Protein AF-A0AAQ3QIK8-F1 (afdb_monomer)

Radius of gyration: 20.84 Å; Cα contacts (8 Å, |Δi|>4): 174; chains: 1; bounding box: 75×27×47 Å

Organism: NCBI:txid4628

InterPro domains:
  IPR001087 GDSL lipase/esterase [PF00657] (17-126)
  IPR036514 SGNH hydrolase superfamily [G3DSA:3.40.50.1110] (2-149)
  IPR050592 GDSL lipolytic enzyme [PTHR45642] (3-131)

Foldseek 3Di:
DQFDFDPPACCQAVPRGHPSDPHSYADPVLVVCVVVVFHSHAEELPDPVDDLVSVLRHYDLDDPQEAPDVVSCVVVVIDHPVVSVVSVVVSLVVNCVVPNDVSSVVSVVPDDDDDDHDPSVCCCCVCCPVVVVCVVVPPPDDDDDDDDDDDDD

Mean predicted aligned error: 9.84 Å

Solvent-accessible surface area (backbone atoms only — not comparable to full-atom values): 9122 Å² total; per-residue (Å²): 101,54,72,37,75,48,88,70,26,7,58,69,19,90,89,54,47,48,74,37,41,99,33,38,35,81,53,72,67,16,54,51,31,36,76,72,76,38,62,65,66,56,47,53,73,87,44,88,91,61,53,72,74,55,47,72,69,36,66,36,64,84,33,58,66,23,13,82,48,63,65,34,5,60,76,66,72,31,44,32,52,72,57,34,52,49,51,53,55,53,46,53,55,52,38,27,74,73,61,34,63,72,51,30,51,49,55,64,73,73,52,86,87,86,86,89,75,43,68,40,34,49,48,46,45,50,39,48,63,72,62,38,66,52,71,76,67,69,77,84,78,72,84,91,75,86,83,82,80,85,77,89,129

pLDDT: mean 82.11, std 18.43, range [34.09, 98.5]

Secondary structure (DSSP, 8-state):
-----STTTTTTSTTS---S-SSSS--HHHHHHHHTTS-SS--BTT-TT--HHHHTT--B---TT--SSHHHHHHHT---HHHHHHHHHHHHHHHHHHH-HHHHHHHHHHPPP----SHHHHHIIIIIIIS-GGGGTGGGSS-----------

Sequence (153 aa):
MSHRNFPPYGRDFPGGRPTSRFSNGRLVCDFISEGLGLPPIVPTYLDPGYDIEDFAKGISFASADTGLDKVTSDISQVIPLWKEVEFFKEYQEKLRSYAGEAMAAHIVNEAVYVVNIGTNDFQVNYFSYVTGRWRGQSTSSAPAAALRSPTRR

Structure (mmCIF, N/CA/C/O backbone):
data_AF-A0AAQ3QIK8-F1
#
_entry.id   AF-A0AAQ3QIK8-F1
#
loop_
_atom_site.group_PDB
_atom_site.id
_atom_site.type_symbol
_atom_site.label_atom_id
_atom_site.label_alt_id
_atom_site.label_comp_id
_atom_site.label_asym_id
_atom_site.label_entity_id
_atom_site.label_seq_id
_atom_site.pdbx_PDB_ins_code
_atom_site.Cartn_x
_atom_site.Cartn_y
_atom_site.Cartn_z
_atom_site.occupancy
_atom_site.B_iso_or_equiv
_atom_site.auth_seq_id
_atom_site.auth_comp_id
_atom_site.auth_asym_id
_atom_site.auth_atom_id
_atom_site.pdbx_PDB_model_num
ATOM 1 N N . MET A 1 1 ? 7.892 7.018 -3.996 1.00 55.53 1 MET A N 1
ATOM 2 C CA . MET A 1 1 ? 6.928 6.379 -4.914 1.00 55.53 1 MET A CA 1
ATOM 3 C C . MET A 1 1 ? 7.268 6.866 -6.309 1.00 55.53 1 MET A C 1
ATOM 5 O O . MET A 1 1 ? 7.653 8.024 -6.433 1.00 55.53 1 MET A O 1
ATOM 9 N N . SER A 1 2 ? 7.174 6.023 -7.335 1.00 60.50 2 SER A N 1
ATOM 10 C CA . SER A 1 2 ? 7.182 6.518 -8.718 1.00 60.50 2 SER A CA 1
ATOM 11 C C . SER A 1 2 ? 5.871 7.234 -9.009 1.00 60.50 2 SER A C 1
ATOM 13 O O . SER A 1 2 ? 4.808 6.723 -8.666 1.00 60.50 2 SER A O 1
ATOM 15 N N . HIS A 1 3 ? 5.938 8.400 -9.650 1.00 61.81 3 HIS A N 1
ATOM 16 C CA . HIS A 1 3 ? 4.759 9.218 -9.937 1.00 61.81 3 HIS A CA 1
ATOM 17 C C . HIS A 1 3 ? 4.550 9.343 -11.447 1.00 61.81 3 HIS A C 1
ATOM 19 O O . HIS A 1 3 ? 5.448 9.751 -12.185 1.00 61.81 3 HIS A O 1
ATOM 25 N N . ARG A 1 4 ? 3.342 9.021 -11.914 1.00 63.03 4 ARG A N 1
ATOM 26 C CA . ARG A 1 4 ? 2.914 9.189 -13.311 1.00 63.03 4 ARG A CA 1
ATOM 27 C C . ARG A 1 4 ? 1.876 10.304 -13.417 1.00 63.03 4 ARG A C 1
ATOM 29 O O . ARG A 1 4 ? 0.697 10.051 -13.631 1.00 63.03 4 ARG A O 1
ATOM 36 N N . ASN A 1 5 ? 2.329 11.546 -13.255 1.00 71.88 5 ASN A N 1
ATOM 37 C CA . ASN A 1 5 ? 1.467 12.734 -13.295 1.00 71.88 5 ASN A CA 1
ATOM 38 C C . ASN A 1 5 ? 1.534 13.461 -14.643 1.00 71.88 5 ASN A C 1
ATOM 40 O O . ASN A 1 5 ? 1.819 14.653 -14.702 1.00 71.88 5 ASN A O 1
ATOM 44 N N . PHE A 1 6 ? 1.322 12.731 -15.738 1.00 71.44 6 PHE A N 1
ATOM 45 C CA . PHE A 1 6 ? 1.335 13.283 -17.094 1.00 71.44 6 PHE A CA 1
ATOM 46 C C . PHE A 1 6 ? 0.420 12.467 -18.028 1.00 71.44 6 PHE A C 1
ATOM 48 O O . PHE A 1 6 ? 0.152 11.300 -17.740 1.00 71.44 6 PHE A O 1
ATOM 55 N N . PRO A 1 7 ? -0.067 13.032 -19.148 1.00 71.31 7 PRO A N 1
ATOM 56 C CA . PRO A 1 7 ? -0.932 12.304 -20.078 1.00 71.31 7 PRO A CA 1
ATOM 57 C C . PRO A 1 7 ? -0.261 11.037 -20.646 1.00 71.31 7 PRO A C 1
ATOM 59 O O . PRO A 1 7 ? 0.926 11.079 -20.967 1.00 71.31 7 PRO A O 1
ATOM 62 N N . PRO A 1 8 ? -0.987 9.917 -20.829 1.00 76.88 8 PRO A N 1
ATOM 63 C CA . PRO A 1 8 ? -2.443 9.765 -20.717 1.00 76.88 8 PRO A CA 1
ATOM 64 C C . PRO A 1 8 ? -2.963 9.423 -19.303 1.00 76.88 8 PRO A C 1
ATOM 66 O O . PRO A 1 8 ? -4.171 9.259 -19.131 1.00 76.88 8 PRO A O 1
ATOM 69 N N . TYR A 1 9 ? -2.087 9.322 -18.298 1.00 73.88 9 TYR A N 1
ATOM 70 C CA . TYR A 1 9 ? -2.440 8.853 -16.955 1.00 73.88 9 TYR A CA 1
ATOM 71 C C . TYR A 1 9 ? -3.447 9.775 -16.251 1.00 73.88 9 TYR A C 1
ATOM 73 O O . TYR A 1 9 ? -3.332 11.000 -16.292 1.00 73.88 9 TYR A O 1
ATOM 81 N N . GLY A 1 10 ? -4.444 9.174 -15.595 1.00 73.50 10 GLY A N 1
ATOM 82 C CA . GLY A 1 10 ? -5.506 9.886 -14.873 1.00 73.50 10 GLY A CA 1
ATOM 83 C C . GLY A 1 10 ? -6.632 10.497 -15.717 1.00 73.50 10 GLY A C 1
ATOM 84 O O . GLY A 1 10 ? -7.539 11.093 -15.140 1.00 73.50 10 GLY A O 1
ATOM 85 N N . ARG A 1 11 ? -6.621 10.348 -17.052 1.00 78.44 11 ARG A N 1
ATOM 86 C CA . ARG A 1 11 ? -7.670 10.894 -17.938 1.00 78.44 11 ARG A CA 1
ATOM 87 C C . ARG A 1 11 ? -9.082 10.419 -17.576 1.00 78.44 11 ARG A C 1
ATOM 89 O O . ARG A 1 11 ? -10.018 11.209 -17.586 1.00 78.44 11 ARG A O 1
ATOM 96 N N . ASP A 1 12 ? -9.211 9.137 -17.264 1.00 79.94 12 ASP A N 1
ATOM 97 C CA . ASP A 1 12 ? -10.466 8.446 -16.966 1.00 79.94 12 ASP A CA 1
ATOM 98 C C . ASP A 1 12 ? -10.679 8.312 -15.435 1.00 79.94 12 ASP A C 1
ATOM 100 O O . ASP A 1 12 ? -11.605 7.643 -14.977 1.00 79.94 12 ASP A O 1
ATOM 104 N N . PHE A 1 13 ? -9.812 8.927 -14.617 1.00 82.12 13 PHE A N 1
ATOM 105 C CA . PHE A 1 13 ? -9.950 8.965 -13.161 1.00 82.12 13 PHE A CA 1
ATOM 106 C C . PHE A 1 13 ? -10.999 10.012 -12.751 1.00 82.12 13 PHE A C 1
ATOM 108 O O . PHE A 1 13 ? -11.116 11.039 -13.426 1.00 82.12 13 PHE A O 1
ATOM 115 N N . PRO A 1 14 ? -11.752 9.822 -11.648 1.00 77.88 14 PRO A N 1
ATOM 116 C CA . PRO A 1 14 ? -12.708 10.823 -11.180 1.00 77.88 14 PRO A CA 1
ATOM 117 C C . PRO A 1 14 ? -12.095 12.227 -11.065 1.00 77.88 14 PRO A C 1
ATOM 119 O O . PRO A 1 14 ? -11.104 12.450 -10.371 1.00 77.88 14 PRO A O 1
ATOM 122 N N . GLY A 1 15 ? -12.684 13.184 -11.785 1.00 76.31 15 GLY A N 1
ATOM 123 C CA . GLY A 1 15 ? -12.185 14.559 -11.873 1.00 76.31 15 GLY A CA 1
ATOM 124 C C . GLY A 1 15 ? -11.044 14.787 -12.874 1.00 76.31 15 GLY A C 1
ATOM 125 O O . GLY A 1 15 ? -10.497 15.886 -12.882 1.00 76.31 15 GLY A O 1
ATOM 126 N N . GLY A 1 16 ? -10.677 13.795 -13.694 1.00 73.31 16 GLY A N 1
ATOM 127 C CA . GLY A 1 16 ? -9.705 13.920 -14.790 1.00 73.31 16 GLY A CA 1
ATOM 128 C C . GLY A 1 16 ? -8.289 14.295 -14.345 1.00 73.31 16 GLY A C 1
ATOM 129 O O . GLY A 1 16 ? -7.540 14.901 -15.112 1.00 73.31 16 GLY A O 1
ATOM 130 N N . ARG A 1 17 ? -7.937 14.010 -13.084 1.00 68.38 17 ARG A N 1
ATOM 131 C CA . ARG A 1 17 ? -6.660 14.396 -12.473 1.00 68.38 17 ARG A CA 1
ATOM 132 C C . ARG A 1 17 ? -5.717 13.193 -12.370 1.00 68.38 17 ARG A C 1
ATOM 134 O O . ARG A 1 17 ? -6.141 12.137 -11.899 1.00 68.38 17 A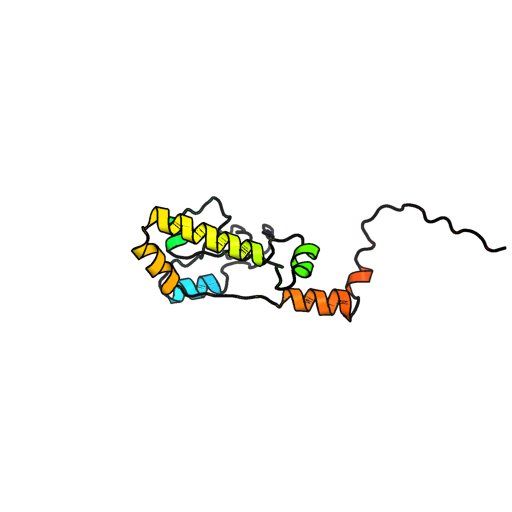RG A O 1
ATOM 141 N N . PRO A 1 18 ? -4.433 13.342 -12.744 1.00 67.00 18 PRO A N 1
ATOM 142 C CA . PRO A 1 18 ? -3.424 12.323 -12.481 1.00 67.00 18 PRO A CA 1
ATOM 143 C C . PRO A 1 18 ? -3.241 12.113 -10.975 1.00 67.00 18 PRO A C 1
ATOM 145 O O . PRO A 1 18 ? -2.991 13.064 -10.239 1.00 67.00 18 PRO A O 1
ATOM 148 N N . THR A 1 19 ? -3.361 10.866 -10.521 1.00 68.31 19 THR A N 1
ATOM 149 C CA . THR A 1 19 ? -3.239 10.473 -9.103 1.00 68.31 19 THR A CA 1
ATOM 150 C C . THR A 1 19 ? -1.989 9.644 -8.837 1.00 68.31 19 THR A C 1
ATOM 152 O O . THR A 1 19 ? -1.955 8.811 -7.939 1.00 68.31 19 THR A O 1
ATOM 155 N N . SER A 1 20 ? -0.950 9.816 -9.659 1.00 71.69 20 SER A N 1
ATOM 156 C CA . SER A 1 20 ? 0.282 9.017 -9.627 1.00 71.69 20 SER A CA 1
ATOM 157 C C . SER A 1 20 ? 0.089 7.516 -9.893 1.00 71.69 20 SER A C 1
ATOM 159 O O . SER A 1 20 ? 1.054 6.755 -9.845 1.00 71.69 20 SER A O 1
ATOM 161 N N . ARG A 1 21 ? -1.132 7.085 -10.239 1.00 79.94 21 ARG A N 1
ATOM 162 C CA . ARG A 1 21 ? -1.465 5.712 -10.633 1.00 79.94 21 ARG A CA 1
ATOM 163 C C . ARG A 1 21 ? -0.970 5.420 -12.043 1.00 79.94 21 ARG A C 1
ATOM 165 O O . ARG A 1 21 ? -1.130 6.223 -12.958 1.00 79.94 21 ARG A O 1
ATOM 172 N N . PHE A 1 22 ? -0.456 4.212 -12.246 1.00 79.56 22 PHE A N 1
ATOM 173 C CA . PHE A 1 22 ? -0.009 3.716 -13.552 1.00 79.56 22 PHE A CA 1
ATOM 174 C C . PHE A 1 22 ? -1.192 3.209 -14.399 1.00 79.56 22 PHE A C 1
ATOM 176 O O . PHE A 1 22 ? -1.151 2.127 -14.975 1.00 79.56 22 PHE A O 1
ATOM 183 N N . SER A 1 23 ? -2.271 3.989 -14.453 1.00 80.62 23 SER A N 1
ATOM 184 C CA . SER A 1 23 ? -3.482 3.720 -15.231 1.00 80.62 23 SER A CA 1
ATOM 185 C C . SER A 1 23 ? -4.124 5.040 -15.665 1.00 80.62 23 SER A C 1
ATOM 187 O O . SER A 1 23 ? -3.875 6.096 -15.079 1.00 80.62 23 SER A O 1
ATOM 189 N N . ASN A 1 24 ? -4.976 4.993 -16.688 1.00 79.81 24 ASN A N 1
ATOM 190 C CA . ASN A 1 24 ? -5.796 6.147 -17.055 1.00 79.81 24 ASN A CA 1
ATOM 191 C C . ASN A 1 24 ? -6.908 6.397 -16.030 1.00 79.81 24 ASN A C 1
ATOM 193 O O . ASN A 1 24 ? -7.439 7.496 -15.993 1.00 79.81 24 ASN A O 1
ATOM 197 N N . GLY A 1 25 ? -7.234 5.421 -15.184 1.00 84.06 25 GLY A N 1
ATOM 198 C CA . GLY A 1 25 ? -8.282 5.537 -14.180 1.00 84.06 25 GLY A CA 1
ATOM 199 C C . GLY A 1 25 ? -8.002 4.659 -12.968 1.00 84.06 25 GLY A C 1
ATOM 200 O O . GLY A 1 25 ? -6.893 4.639 -12.432 1.00 84.06 25 GLY A O 1
ATOM 201 N N . ARG A 1 26 ? -9.034 3.948 -12.523 1.00 89.38 26 ARG A N 1
ATOM 202 C CA . ARG A 1 26 ? -8.980 3.043 -11.372 1.00 89.38 26 ARG A CA 1
ATOM 203 C C . ARG A 1 26 ? -8.060 1.840 -11.623 1.00 89.38 26 ARG A C 1
ATOM 205 O O . ARG A 1 26 ? -7.821 1.436 -12.763 1.00 89.38 26 ARG A O 1
ATOM 212 N N . LEU A 1 27 ? -7.517 1.296 -10.540 1.00 90.25 27 LEU A N 1
ATOM 213 C CA . LEU A 1 27 ? -6.706 0.079 -10.494 1.00 90.25 27 LEU A CA 1
ATOM 214 C C . LEU A 1 27 ? -7.568 -1.120 -10.086 1.00 90.25 27 LEU A C 1
ATOM 216 O O . LEU A 1 27 ? -8.665 -0.958 -9.562 1.00 90.25 27 LEU A O 1
ATOM 220 N N . VAL A 1 28 ? -7.051 -2.338 -10.261 1.00 91.75 28 VAL A N 1
ATOM 221 C CA . VAL A 1 28 ? -7.749 -3.576 -9.858 1.00 91.75 28 VAL A CA 1
ATOM 222 C C . VAL A 1 28 ? -8.195 -3.529 -8.390 1.00 91.75 28 VAL A C 1
ATOM 224 O O . VAL A 1 28 ? -9.333 -3.880 -8.093 1.00 91.75 28 VAL A O 1
ATOM 227 N N . CYS A 1 29 ? -7.353 -3.017 -7.485 1.00 92.44 29 CYS A N 1
ATOM 228 C CA . CYS A 1 29 ? -7.693 -2.883 -6.065 1.00 92.44 29 CYS A CA 1
ATOM 229 C C . CYS A 1 29 ? -8.902 -1.967 -5.821 1.00 92.44 29 CYS A 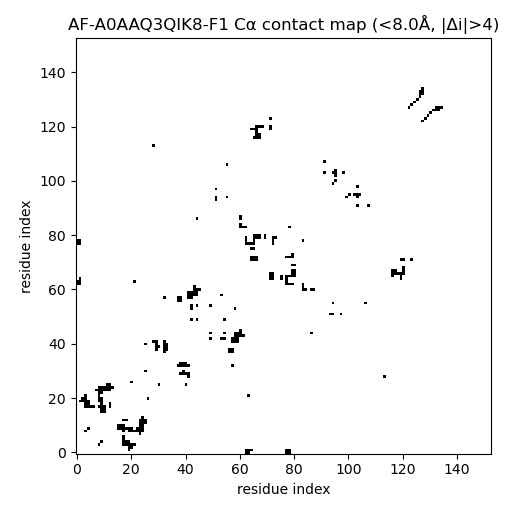C 1
ATOM 231 O O . CYS A 1 29 ? -9.687 -2.222 -4.916 1.00 92.44 29 CYS A O 1
ATOM 233 N N . ASP A 1 30 ? -9.085 -0.936 -6.648 1.00 93.81 30 ASP A N 1
ATOM 234 C CA . ASP A 1 30 ? -10.231 -0.032 -6.540 1.00 93.81 30 ASP A CA 1
ATOM 235 C C . ASP A 1 30 ? -11.536 -0.755 -6.901 1.00 93.81 30 ASP A C 1
ATOM 237 O O . ASP A 1 30 ? -12.559 -0.535 -6.256 1.00 93.81 30 ASP A O 1
ATOM 241 N N . PHE A 1 31 ? -11.511 -1.621 -7.921 1.00 94.69 31 PHE A N 1
ATOM 242 C CA . PHE A 1 31 ? -12.669 -2.433 -8.311 1.00 94.69 31 PHE A CA 1
ATOM 243 C C . PHE A 1 31 ? -12.988 -3.514 -7.276 1.00 94.69 31 PHE A C 1
ATOM 245 O O . PHE A 1 31 ? -14.159 -3.760 -7.004 1.00 94.69 31 PHE A O 1
ATOM 252 N N . ILE A 1 32 ? -11.964 -4.126 -6.669 1.00 94.75 32 ILE A N 1
ATOM 253 C CA . ILE A 1 32 ? -12.149 -5.064 -5.550 1.00 94.75 32 ILE A CA 1
ATOM 254 C C . ILE A 1 32 ? -12.811 -4.345 -4.369 1.00 94.75 32 ILE A C 1
ATOM 256 O O . ILE A 1 32 ? -13.797 -4.845 -3.839 1.00 94.75 32 ILE A O 1
ATOM 260 N N . SER A 1 33 ? -12.307 -3.163 -4.000 1.00 95.56 33 SER A N 1
ATOM 261 C CA . SER A 1 33 ? -12.863 -2.342 -2.918 1.00 95.56 33 SER A CA 1
ATOM 262 C C . SER A 1 33 ? -14.351 -2.053 -3.140 1.00 95.56 33 SER A C 1
ATOM 264 O O . SER A 1 33 ? -15.187 -2.405 -2.311 1.00 95.56 33 SER A O 1
ATOM 266 N N . GLU A 1 34 ? -14.711 -1.517 -4.309 1.00 95.75 34 GLU A N 1
ATOM 267 C CA . GLU A 1 34 ? -16.114 -1.243 -4.647 1.00 95.75 34 GLU A CA 1
ATOM 268 C C . GLU A 1 34 ? -16.981 -2.508 -4.658 1.00 95.75 34 GLU A C 1
ATOM 270 O O . GLU A 1 34 ? -18.103 -2.489 -4.158 1.00 95.75 34 GLU A O 1
ATOM 275 N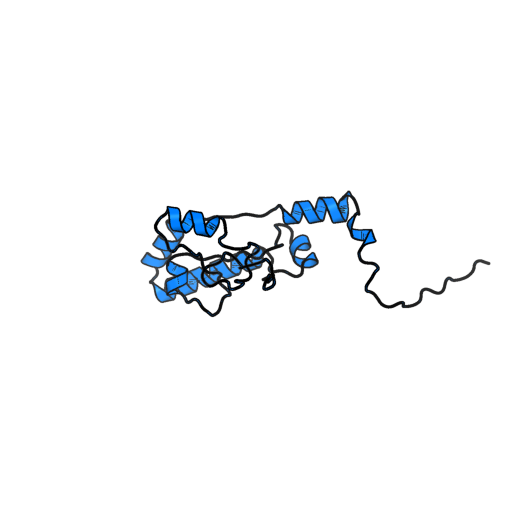 N . GLY A 1 35 ? -16.463 -3.623 -5.183 1.00 96.25 35 GLY A N 1
ATOM 276 C CA . GLY A 1 35 ? -17.176 -4.901 -5.207 1.00 96.25 35 GLY A CA 1
ATOM 277 C C . GLY A 1 35 ? -17.491 -5.459 -3.814 1.00 96.25 35 GLY A C 1
ATOM 278 O O . GLY A 1 35 ? -18.454 -6.206 -3.664 1.00 96.25 35 GLY A O 1
ATOM 279 N N . LEU A 1 36 ? -16.718 -5.070 -2.796 1.00 95.06 36 LEU A N 1
ATOM 280 C CA . LEU A 1 36 ? -16.943 -5.412 -1.388 1.00 95.06 36 LEU A CA 1
ATOM 281 C C . LEU A 1 36 ? -17.807 -4.374 -0.648 1.00 95.06 36 LEU A C 1
ATOM 283 O O . LEU A 1 36 ? -17.990 -4.481 0.562 1.00 95.06 36 LEU A O 1
ATOM 287 N N . GLY A 1 37 ? -18.339 -3.369 -1.352 1.00 95.81 37 GLY A N 1
ATOM 288 C CA . GLY A 1 37 ? -19.122 -2.282 -0.758 1.00 95.81 37 GLY A CA 1
ATOM 289 C C . GLY A 1 37 ? -18.284 -1.238 -0.013 1.00 95.81 37 GLY A C 1
ATOM 290 O O . GLY A 1 37 ? -18.840 -0.418 0.717 1.00 95.81 37 GLY A O 1
ATOM 291 N N . LEU A 1 38 ? -16.959 -1.256 -0.184 1.00 95.25 38 LEU A N 1
ATOM 292 C CA . LEU A 1 38 ? -16.035 -0.256 0.351 1.00 95.25 38 LEU A CA 1
ATOM 293 C C . LEU A 1 38 ? -15.916 0.941 -0.613 1.00 95.25 38 LEU A C 1
ATOM 295 O O . LEU A 1 38 ? -16.413 0.881 -1.745 1.00 95.25 38 LEU A O 1
ATOM 299 N N . PRO A 1 39 ? -15.267 2.053 -0.207 1.00 94.69 39 PRO A N 1
ATOM 300 C CA . PRO A 1 39 ? -15.084 3.200 -1.086 1.00 94.69 39 PRO A CA 1
ATOM 301 C C . PRO A 1 39 ? -14.478 2.810 -2.446 1.00 94.69 39 PRO A C 1
ATOM 303 O O . PRO A 1 39 ? -13.587 1.960 -2.513 1.00 94.69 39 PRO A O 1
ATOM 306 N N . PRO A 1 40 ? -14.904 3.447 -3.550 1.00 93.25 40 PRO A N 1
ATOM 307 C CA . PRO A 1 40 ? -14.506 3.042 -4.897 1.00 93.25 40 PRO A CA 1
ATOM 308 C C . PRO A 1 40 ? -13.053 3.383 -5.244 1.00 93.25 40 PRO A C 1
ATOM 310 O O . PRO A 1 40 ? -12.587 3.034 -6.327 1.00 93.25 40 PRO A O 1
ATOM 313 N N . ILE A 1 41 ? -12.340 4.093 -4.371 1.00 92.56 41 ILE A N 1
ATOM 314 C CA . ILE A 1 41 ? -10.939 4.474 -4.541 1.00 92.56 41 ILE A CA 1
ATOM 315 C C . ILE A 1 41 ? -10.198 4.066 -3.274 1.00 92.56 41 ILE A C 1
ATOM 317 O O . ILE A 1 41 ? -10.548 4.518 -2.187 1.00 92.56 41 ILE A O 1
ATOM 321 N N . VAL A 1 42 ? -9.154 3.254 -3.430 1.00 94.56 42 VAL A N 1
ATOM 322 C CA . VAL A 1 42 ? -8.260 2.883 -2.329 1.00 94.56 42 VAL A CA 1
ATOM 323 C C . VAL A 1 42 ? -7.144 3.923 -2.235 1.00 94.56 42 VAL A C 1
ATOM 325 O O . VAL A 1 42 ? -6.347 4.009 -3.171 1.00 94.56 42 VAL A O 1
ATOM 328 N N . PRO A 1 43 ? -7.048 4.721 -1.164 1.00 93.44 43 PRO A N 1
ATOM 329 C CA . PRO A 1 43 ? -6.049 5.776 -1.054 1.00 93.44 43 PRO A CA 1
ATOM 330 C C . PRO A 1 43 ? -4.621 5.223 -0.957 1.00 93.44 43 PRO A C 1
ATOM 332 O O . PRO A 1 43 ? -4.384 4.102 -0.504 1.00 93.44 43 PRO A O 1
ATOM 335 N N . THR A 1 44 ? -3.646 6.019 -1.389 1.00 92.25 44 THR A N 1
ATOM 336 C CA . THR A 1 44 ? -2.219 5.704 -1.232 1.00 92.25 44 THR A CA 1
ATOM 337 C C . THR A 1 44 ? -1.691 6.300 0.065 1.00 92.25 44 THR A C 1
ATOM 339 O O . THR A 1 44 ? -1.911 7.479 0.319 1.00 92.25 44 THR A O 1
ATOM 342 N N . TYR A 1 45 ? -0.935 5.530 0.847 1.00 94.69 45 TYR A N 1
ATOM 343 C CA . TYR A 1 45 ? -0.493 5.933 2.190 1.00 94.69 45 TYR A CA 1
ATOM 344 C C . TYR A 1 45 ? 0.311 7.245 2.250 1.00 94.69 45 TYR A C 1
ATOM 346 O O . TYR A 1 45 ? 0.264 7.953 3.249 1.00 94.69 45 TYR A O 1
AT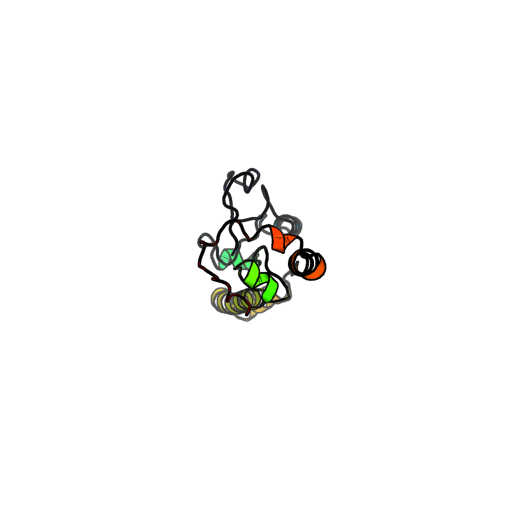OM 354 N N . LEU A 1 46 ? 1.063 7.569 1.193 1.00 92.00 46 LEU A N 1
ATOM 355 C CA . LEU A 1 46 ? 1.900 8.775 1.135 1.00 92.00 46 LEU A CA 1
ATOM 356 C C . LEU A 1 46 ? 1.187 9.999 0.535 1.00 92.00 46 LEU A C 1
ATOM 358 O O . LEU A 1 46 ? 1.829 11.031 0.343 1.00 92.00 46 LEU A O 1
ATOM 362 N N . ASP A 1 47 ? -0.099 9.895 0.200 1.00 89.88 47 ASP A N 1
ATOM 363 C CA . ASP A 1 47 ? -0.861 11.028 -0.325 1.00 89.88 47 ASP A CA 1
ATOM 364 C C . ASP A 1 47 ? -1.333 11.928 0.833 1.00 89.88 47 ASP A C 1
ATOM 366 O O . ASP A 1 47 ? -2.066 11.459 1.705 1.00 89.88 47 ASP A O 1
ATOM 370 N N . PRO A 1 48 ? -0.925 13.214 0.863 1.00 89.56 48 PRO A N 1
ATOM 371 C CA . PRO A 1 48 ? -1.271 14.136 1.943 1.00 89.56 48 PRO A CA 1
ATOM 372 C C . PRO A 1 48 ? -2.755 14.532 1.968 1.00 89.56 48 PRO A C 1
ATOM 374 O O . PRO A 1 48 ? -3.173 15.229 2.889 1.00 89.56 48 PRO A O 1
ATOM 377 N N . GLY A 1 49 ? -3.539 14.155 0.953 1.00 90.19 49 GLY A N 1
ATOM 378 C CA . GLY A 1 49 ? -4.974 14.417 0.883 1.00 90.19 49 GLY A CA 1
ATOM 379 C C . GLY A 1 49 ? -5.849 13.445 1.678 1.00 90.19 49 GLY A C 1
ATOM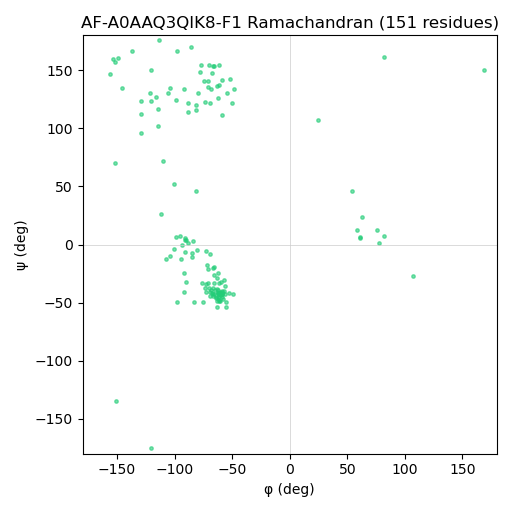 380 O O . GLY A 1 49 ? -7.056 13.667 1.724 1.00 90.19 49 GLY A O 1
ATOM 381 N N . TYR A 1 50 ? -5.268 12.399 2.272 1.00 93.12 50 TYR A N 1
ATOM 382 C CA . TYR A 1 50 ? -5.983 11.384 3.047 1.00 93.12 50 TYR A CA 1
ATOM 383 C C . TYR A 1 50 ? -5.475 11.317 4.484 1.00 93.12 50 TYR A C 1
ATOM 385 O O . TYR A 1 50 ? -4.298 11.567 4.759 1.00 93.12 50 TYR A O 1
ATOM 393 N N . ASP A 1 51 ? -6.363 10.936 5.396 1.00 96.06 51 ASP A N 1
ATOM 394 C CA . ASP A 1 51 ? -6.045 10.766 6.808 1.00 96.06 51 ASP A CA 1
ATOM 395 C C . ASP A 1 51 ? -6.299 9.332 7.308 1.00 96.06 51 ASP A C 1
ATOM 397 O O . ASP A 1 51 ? -6.589 8.403 6.551 1.00 96.06 51 ASP A O 1
ATOM 401 N N . ILE A 1 52 ? -6.132 9.129 8.618 1.00 97.44 52 ILE A N 1
ATOM 402 C CA . ILE A 1 52 ? -6.294 7.809 9.232 1.00 97.44 52 ILE A CA 1
ATOM 403 C C . ILE A 1 52 ? -7.737 7.286 9.164 1.00 97.44 52 ILE A C 1
ATOM 405 O O . ILE A 1 52 ? -7.925 6.071 9.153 1.00 97.44 52 ILE A O 1
ATOM 409 N N . GLU A 1 53 ? -8.743 8.163 9.085 1.00 96.75 53 GLU A N 1
ATOM 410 C CA . GLU A 1 53 ? -10.138 7.751 8.921 1.00 96.75 53 GLU A CA 1
ATOM 411 C C . GLU A 1 53 ? -10.360 7.164 7.522 1.00 96.75 53 GLU A C 1
ATOM 413 O O . GLU A 1 53 ? -11.026 6.135 7.372 1.00 96.75 53 GLU A O 1
ATOM 418 N N . ASP A 1 54 ? -9.771 7.776 6.494 1.00 96.12 54 ASP A N 1
ATOM 419 C CA . ASP A 1 54 ? -9.794 7.226 5.139 1.00 96.12 54 ASP A CA 1
ATOM 420 C C . ASP A 1 54 ? -9.053 5.887 5.076 1.00 96.12 54 ASP A C 1
ATOM 422 O O . ASP A 1 54 ? -9.570 4.898 4.549 1.00 96.12 54 ASP A O 1
ATOM 426 N N . PHE A 1 55 ? -7.866 5.826 5.685 1.00 96.94 55 PHE A N 1
ATOM 427 C CA . PHE A 1 55 ? -7.038 4.620 5.710 1.00 96.94 55 PHE A CA 1
ATOM 428 C C . PHE A 1 55 ? -7.648 3.465 6.514 1.00 96.94 55 PHE A C 1
ATOM 430 O O . PHE A 1 55 ? -7.271 2.310 6.306 1.00 96.94 55 PHE A O 1
ATOM 437 N N . ALA A 1 56 ? -8.593 3.733 7.418 1.00 96.62 56 ALA A N 1
ATOM 438 C CA . ALA A 1 56 ? -9.343 2.693 8.120 1.00 96.62 56 ALA A CA 1
ATOM 439 C C . ALA A 1 56 ? -10.337 1.953 7.201 1.00 96.62 56 ALA A C 1
ATOM 441 O O . ALA A 1 56 ? -10.728 0.829 7.508 1.00 96.62 56 ALA A O 1
ATOM 442 N N . LYS A 1 57 ? -10.732 2.559 6.071 1.00 95.81 57 LYS A N 1
ATOM 443 C CA . LYS A 1 57 ? -11.675 1.985 5.089 1.00 95.81 57 LYS A CA 1
ATOM 444 C C . LYS A 1 57 ? -10.954 1.211 3.978 1.00 95.81 57 LYS A C 1
ATOM 446 O O . LYS A 1 57 ? -11.539 0.330 3.356 1.00 95.81 57 LYS A O 1
ATOM 451 N N . GLY A 1 58 ? -9.693 1.547 3.722 1.00 95.69 58 GLY A N 1
ATOM 452 C CA . GLY A 1 58 ? -8.828 0.893 2.747 1.00 95.69 58 GLY A CA 1
ATOM 453 C C . GLY A 1 58 ? -7.558 1.706 2.523 1.00 95.69 58 GLY A C 1
ATOM 454 O O . GLY A 1 58 ? -7.568 2.924 2.661 1.00 95.69 58 GLY A O 1
ATOM 455 N N . ILE A 1 59 ? -6.451 1.048 2.183 1.00 96.44 59 ILE A N 1
ATOM 456 C CA . ILE A 1 59 ? -5.153 1.710 2.014 1.00 96.44 59 ILE A CA 1
ATOM 457 C C . ILE A 1 59 ? -4.226 0.905 1.096 1.00 96.44 59 ILE A C 1
ATOM 459 O O . ILE A 1 59 ? -4.254 -0.324 1.083 1.00 96.44 59 ILE A O 1
ATOM 463 N N . SER A 1 60 ? -3.381 1.605 0.336 1.00 95.56 60 SER A N 1
ATOM 464 C CA . SER A 1 60 ? -2.315 1.028 -0.483 1.00 95.56 60 SER A CA 1
ATOM 465 C C . SER A 1 60 ? -0.941 1.571 -0.087 1.00 95.56 60 SER A C 1
ATOM 467 O O . SER A 1 60 ? -0.724 2.784 -0.038 1.00 95.56 60 SER A O 1
ATOM 469 N N . PHE A 1 61 ? 0.006 0.656 0.123 1.00 95.38 61 PHE A N 1
ATOM 470 C CA . PHE A 1 61 ? 1.424 0.952 0.376 1.00 95.38 61 PHE A CA 1
ATOM 471 C C . PHE A 1 61 ? 2.304 0.760 -0.866 1.00 95.38 61 PHE A C 1
ATOM 473 O O . PHE A 1 61 ? 3.499 1.037 -0.818 1.00 95.38 61 PHE A O 1
ATOM 480 N N . ALA A 1 62 ? 1.714 0.289 -1.968 1.00 92.12 62 ALA A N 1
ATOM 481 C CA . ALA A 1 62 ? 2.442 -0.164 -3.142 1.00 92.12 62 ALA A CA 1
ATOM 482 C C . ALA A 1 62 ? 3.140 0.986 -3.878 1.00 92.12 62 ALA A C 1
ATOM 484 O O . ALA A 1 62 ? 2.531 2.008 -4.201 1.00 92.12 62 ALA A O 1
ATOM 485 N N . SER A 1 63 ? 4.402 0.779 -4.233 1.00 90.81 63 SER A N 1
ATOM 486 C CA . SER A 1 63 ? 5.161 1.604 -5.159 1.00 90.81 63 SER A CA 1
ATOM 487 C C . SER A 1 63 ? 5.319 0.872 -6.480 1.00 90.81 63 SER A C 1
ATOM 489 O O . SER A 1 63 ? 5.763 -0.271 -6.546 1.00 90.81 63 SER A O 1
ATOM 491 N N . ALA A 1 64 ? 5.014 1.566 -7.571 1.00 86.38 64 ALA A N 1
ATOM 492 C CA . ALA A 1 64 ? 5.311 1.038 -8.891 1.00 86.38 64 ALA A CA 1
ATOM 493 C C . ALA A 1 64 ? 6.820 0.814 -9.079 1.00 86.38 64 ALA A C 1
ATOM 495 O O . ALA A 1 64 ? 7.643 1.466 -8.430 1.00 86.38 64 ALA A O 1
ATOM 496 N N . ASP A 1 65 ? 7.140 -0.120 -9.972 1.00 86.00 65 ASP A N 1
ATOM 497 C CA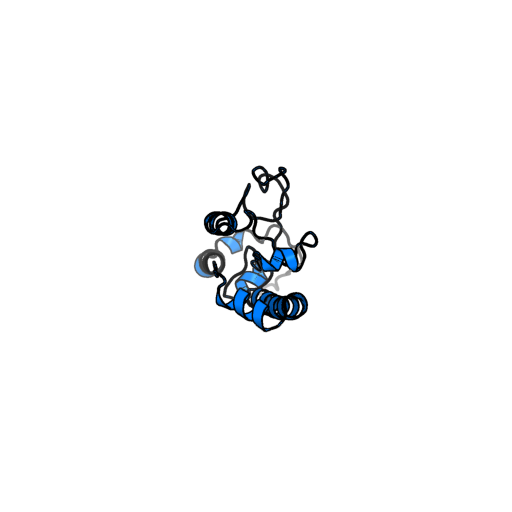 . ASP A 1 65 ? 8.489 -0.587 -10.315 1.00 86.00 65 ASP A CA 1
ATOM 498 C C . ASP A 1 65 ? 9.281 -1.230 -9.156 1.00 86.00 65 ASP A C 1
ATOM 500 O O . ASP A 1 65 ? 10.449 -1.579 -9.329 1.00 86.00 65 ASP A O 1
ATOM 504 N N . THR A 1 66 ? 8.654 -1.442 -7.988 1.00 90.75 66 THR A N 1
ATOM 505 C CA . THR A 1 66 ? 9.261 -2.192 -6.879 1.00 90.75 66 THR A CA 1
ATOM 506 C C . THR A 1 66 ? 9.368 -3.681 -7.207 1.00 90.75 66 THR A C 1
ATOM 508 O O . THR A 1 66 ? 8.595 -4.220 -8.006 1.00 90.75 66 THR A O 1
ATOM 511 N N . GLY A 1 67 ? 10.322 -4.357 -6.578 1.00 89.75 67 GLY A N 1
ATOM 512 C CA . GLY A 1 67 ? 10.564 -5.785 -6.752 1.00 89.75 67 GLY A CA 1
ATOM 513 C C . GLY A 1 67 ? 10.828 -6.491 -5.431 1.00 89.75 67 GLY A C 1
ATOM 514 O O . GLY A 1 67 ? 11.060 -5.855 -4.400 1.00 89.75 67 GLY A O 1
ATOM 515 N N . LEU A 1 68 ? 10.781 -7.821 -5.474 1.00 89.94 68 LEU A N 1
ATOM 516 C CA . LEU A 1 68 ? 11.196 -8.672 -4.364 1.00 89.94 68 LEU A CA 1
ATOM 517 C C . LEU A 1 68 ? 12.701 -8.524 -4.109 1.00 89.94 68 LEU A C 1
ATOM 519 O O . LEU A 1 68 ? 13.133 -8.490 -2.958 1.00 89.94 68 LEU A O 1
ATOM 523 N N . ASP A 1 69 ? 13.491 -8.415 -5.179 1.00 87.56 69 ASP A N 1
ATOM 524 C CA . ASP A 1 69 ? 14.909 -8.113 -5.092 1.00 87.56 69 ASP A CA 1
ATOM 525 C C . ASP A 1 69 ? 15.104 -6.605 -4.886 1.00 87.56 69 ASP A C 1
ATOM 527 O O . ASP A 1 69 ? 14.582 -5.760 -5.625 1.00 87.56 69 ASP A O 1
ATOM 531 N N . LYS A 1 70 ? 15.914 -6.249 -3.886 1.00 86.69 70 LYS A N 1
ATOM 532 C CA . LYS A 1 70 ? 16.305 -4.862 -3.629 1.00 86.69 70 LYS A CA 1
ATOM 533 C C . LYS A 1 70 ? 16.947 -4.234 -4.869 1.00 86.69 70 LYS A C 1
ATOM 535 O O . LYS A 1 70 ? 16.705 -3.059 -5.135 1.00 86.69 70 LYS A O 1
ATOM 540 N N . VAL A 1 71 ? 17.704 -5.011 -5.646 1.00 86.69 71 VAL A N 1
ATOM 541 C CA . VAL A 1 71 ? 18.367 -4.544 -6.872 1.00 86.69 71 VAL A CA 1
ATOM 542 C C . VAL A 1 71 ? 17.360 -3.959 -7.865 1.00 86.69 71 VAL A C 1
ATOM 544 O O . VAL A 1 71 ? 17.629 -2.917 -8.459 1.00 86.69 71 VAL A O 1
ATOM 547 N N . THR A 1 72 ? 16.182 -4.570 -8.007 1.00 86.38 72 THR A N 1
ATOM 548 C CA . THR A 1 72 ? 15.106 -4.077 -8.883 1.00 86.38 72 THR A CA 1
ATOM 549 C C . THR A 1 72 ? 14.677 -2.664 -8.489 1.00 86.38 72 THR A C 1
ATOM 551 O O . THR A 1 72 ? 14.567 -1.772 -9.333 1.00 86.38 72 THR A O 1
ATOM 554 N N . SER A 1 73 ? 14.500 -2.443 -7.186 1.00 87.88 73 SER A N 1
ATOM 555 C CA . SER A 1 73 ? 14.079 -1.147 -6.646 1.00 87.88 73 SER A CA 1
ATOM 556 C C . SER A 1 73 ? 15.198 -0.105 -6.714 1.00 87.88 73 SER A C 1
ATOM 558 O O . SER A 1 73 ? 14.931 1.070 -6.964 1.00 87.88 73 SER A O 1
ATOM 560 N N . ASP A 1 74 ? 16.451 -0.535 -6.540 1.00 86.69 74 ASP A N 1
ATOM 561 C CA . ASP A 1 74 ? 17.634 0.319 -6.645 1.00 86.69 74 ASP A CA 1
ATOM 562 C C . ASP A 1 74 ? 17.836 0.816 -8.083 1.00 86.69 74 ASP A C 1
ATOM 564 O O . ASP A 1 74 ? 18.107 1.995 -8.291 1.00 86.69 74 ASP A O 1
ATOM 568 N N . ILE A 1 75 ? 17.670 -0.041 -9.094 1.00 84.12 75 ILE A N 1
ATOM 569 C CA . ILE A 1 75 ? 17.802 0.365 -10.503 1.00 84.12 75 ILE A CA 1
ATOM 570 C C . ILE A 1 75 ? 16.751 1.420 -10.864 1.00 84.12 75 ILE A C 1
ATOM 572 O O . ILE A 1 75 ? 17.067 2.405 -11.530 1.00 84.12 75 ILE A O 1
ATOM 576 N N . SER A 1 76 ? 15.519 1.232 -10.393 1.00 81.75 76 SER A N 1
ATOM 577 C CA . SER A 1 76 ? 14.398 2.126 -10.691 1.00 81.75 76 SER A CA 1
ATOM 578 C C . SER A 1 76 ? 14.326 3.346 -9.760 1.00 81.75 76 SER A C 1
ATOM 580 O O . SER A 1 76 ? 13.529 4.247 -10.006 1.00 81.75 76 SER A O 1
ATOM 582 N N . GLN A 1 77 ? 15.158 3.399 -8.708 1.00 86.94 77 GLN A N 1
ATOM 583 C CA . GLN A 1 77 ? 15.159 4.444 -7.672 1.00 86.94 77 GLN A CA 1
ATOM 584 C C . GLN A 1 77 ? 13.778 4.635 -7.015 1.00 86.94 77 GLN A C 1
ATOM 586 O O . GLN A 1 77 ? 13.293 5.755 -6.832 1.00 86.94 77 GLN A O 1
ATOM 591 N N . VAL A 1 78 ? 13.129 3.523 -6.659 1.00 90.25 78 VAL A N 1
ATOM 592 C CA . VAL A 1 78 ? 11.765 3.498 -6.100 1.00 90.25 78 VAL A CA 1
ATOM 593 C C . VAL A 1 78 ? 11.731 3.015 -4.656 1.00 90.25 78 VAL A C 1
ATOM 595 O O . VAL A 1 78 ? 12.751 2.633 -4.085 1.00 90.25 78 VAL A O 1
ATOM 598 N N . ILE A 1 79 ? 10.543 3.045 -4.042 1.00 92.69 79 ILE A N 1
ATOM 599 C CA . ILE A 1 79 ? 10.362 2.510 -2.691 1.00 92.69 79 ILE A CA 1
ATOM 600 C C . ILE A 1 79 ? 10.490 0.984 -2.762 1.00 92.69 79 ILE A C 1
ATOM 602 O O . ILE A 1 79 ? 9.725 0.353 -3.493 1.00 92.69 79 ILE A O 1
ATOM 606 N N . PRO A 1 80 ? 11.433 0.384 -2.024 1.00 94.25 80 PRO A N 1
ATOM 607 C CA . PRO A 1 80 ? 11.599 -1.061 -2.000 1.00 94.25 80 PRO A CA 1
ATOM 608 C C . PRO A 1 80 ? 10.531 -1.732 -1.131 1.00 94.25 80 PRO A C 1
ATOM 610 O O . PRO A 1 80 ? 10.059 -1.138 -0.160 1.00 94.25 80 PRO A O 1
ATOM 613 N N . LEU A 1 81 ? 10.229 -3.003 -1.407 1.00 94.94 81 LEU A N 1
ATOM 614 C CA . LEU A 1 81 ? 9.214 -3.782 -0.684 1.00 94.94 81 LEU A CA 1
ATOM 615 C C . LEU A 1 81 ? 9.359 -3.719 0.846 1.00 94.94 81 LEU A C 1
ATOM 617 O O . LEU A 1 81 ? 8.372 -3.557 1.559 1.00 94.94 81 LEU A O 1
ATOM 621 N N . TRP A 1 82 ? 10.583 -3.817 1.377 1.00 94.81 82 TRP A N 1
ATOM 622 C CA . TRP A 1 82 ? 10.799 -3.763 2.829 1.00 94.81 82 TRP A CA 1
ATOM 623 C C . TRP A 1 82 ? 10.304 -2.446 3.440 1.00 94.81 82 TRP A C 1
ATOM 625 O O . TRP A 1 82 ? 9.809 -2.441 4.565 1.00 94.81 82 TRP A O 1
ATOM 635 N N . LYS A 1 83 ? 10.381 -1.342 2.688 1.00 95.94 83 LYS A N 1
ATOM 636 C CA . LYS A 1 83 ? 9.898 -0.037 3.130 1.00 95.94 83 LYS A CA 1
ATOM 637 C C . LYS A 1 83 ? 8.372 0.050 3.068 1.00 95.94 83 LYS A C 1
ATOM 639 O O . LYS A 1 83 ? 7.773 0.673 3.938 1.00 95.94 83 LYS A O 1
ATOM 644 N N . GLU A 1 84 ? 7.737 -0.623 2.111 1.00 96.38 84 GLU A N 1
ATOM 645 C CA . GLU A 1 84 ? 6.273 -0.774 2.076 1.00 96.38 84 GLU A CA 1
ATOM 646 C C . GLU A 1 84 ? 5.761 -1.544 3.303 1.00 96.38 84 GLU A C 1
ATOM 648 O O . GLU A 1 84 ? 4.766 -1.155 3.913 1.00 96.38 84 GLU A O 1
ATOM 653 N N . VAL A 1 85 ? 6.493 -2.578 3.736 1.00 96.81 85 VAL A N 1
ATOM 654 C CA . VAL A 1 85 ? 6.196 -3.314 4.978 1.00 96.81 85 VAL A CA 1
ATOM 655 C C . VAL A 1 85 ? 6.398 -2.437 6.218 1.00 96.81 85 VAL A C 1
ATOM 657 O O . VAL A 1 85 ? 5.621 -2.531 7.167 1.00 96.81 85 VAL A O 1
ATOM 660 N N . GLU A 1 86 ? 7.411 -1.565 6.239 1.00 98.06 86 GLU A N 1
ATOM 661 C CA . GLU A 1 86 ? 7.568 -0.580 7.319 1.00 98.06 86 GLU A CA 1
ATOM 662 C C . GLU A 1 86 ? 6.390 0.395 7.388 1.00 98.06 86 GLU A C 1
ATOM 664 O O . GLU A 1 86 ? 5.904 0.670 8.482 1.00 98.06 86 GLU A O 1
ATOM 669 N N . PHE A 1 87 ? 5.892 0.874 6.245 1.00 98.12 87 PHE A N 1
ATOM 670 C CA . PHE A 1 87 ? 4.701 1.722 6.217 1.00 98.12 87 PHE A CA 1
ATOM 671 C C . PHE A 1 87 ? 3.458 1.002 6.730 1.00 98.12 87 PHE A C 1
ATOM 673 O O . PHE A 1 87 ? 2.678 1.600 7.466 1.00 98.12 87 PHE A O 1
ATOM 680 N N . PHE A 1 88 ? 3.295 -0.284 6.408 1.00 98.12 88 PHE A N 1
ATOM 681 C CA . PHE A 1 88 ? 2.207 -1.080 6.968 1.00 98.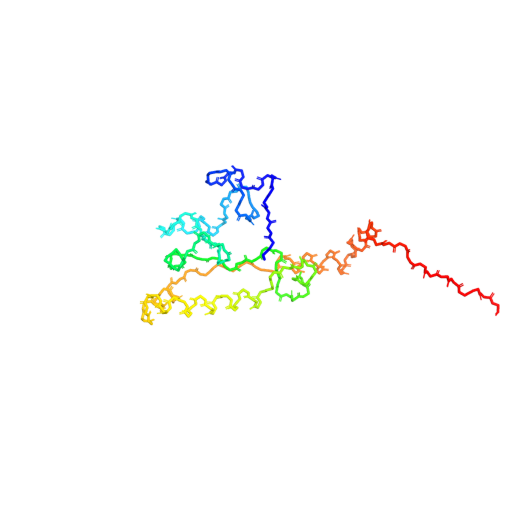12 88 PHE A CA 1
ATOM 682 C C . PHE A 1 88 ? 2.303 -1.179 8.498 1.00 98.12 88 PHE A C 1
ATOM 684 O O . PHE A 1 88 ? 1.304 -0.978 9.183 1.00 98.12 88 PHE A O 1
ATOM 691 N N . LYS A 1 89 ? 3.504 -1.398 9.052 1.00 98.31 89 LYS A N 1
ATOM 692 C CA . LYS A 1 89 ? 3.718 -1.405 10.511 1.00 98.31 89 LYS A CA 1
ATOM 693 C C . LYS A 1 89 ? 3.401 -0.050 11.144 1.00 98.31 89 LYS A C 1
ATOM 695 O O . LYS A 1 89 ? 2.716 0.007 12.157 1.00 98.31 89 LYS A O 1
ATOM 700 N N . GLU A 1 90 ? 3.863 1.042 10.538 1.00 98.25 90 GLU A N 1
ATOM 701 C CA . GLU A 1 90 ? 3.565 2.399 11.010 1.00 98.25 90 GLU A CA 1
ATOM 702 C C . GLU A 1 90 ? 2.055 2.684 10.984 1.00 98.25 90 GLU A C 1
ATOM 704 O O . GLU A 1 90 ? 1.505 3.242 11.935 1.00 98.25 90 GLU A O 1
ATOM 709 N N . TYR A 1 91 ? 1.368 2.255 9.924 1.00 98.25 91 TYR A N 1
ATOM 710 C CA . TYR A 1 91 ? -0.084 2.339 9.819 1.00 98.25 91 TYR A CA 1
ATOM 711 C C . TYR A 1 91 ? -0.787 1.582 10.948 1.00 98.25 91 TYR A C 1
ATOM 713 O O . TYR A 1 91 ? -1.723 2.127 11.525 1.00 98.25 91 TYR A O 1
ATOM 721 N N . GLN A 1 92 ? -0.336 0.377 11.310 1.00 98.25 92 GLN A N 1
ATOM 722 C CA . GLN A 1 92 ? -0.938 -0.377 12.416 1.00 98.25 92 GLN A CA 1
ATOM 723 C C . GLN A 1 92 ? -0.878 0.404 13.738 1.00 98.25 92 GLN A C 1
ATOM 725 O O . GLN A 1 92 ? -1.870 0.442 14.464 1.00 98.25 92 GLN A O 1
ATOM 730 N N . GLU A 1 93 ? 0.233 1.087 14.027 1.00 98.31 93 GLU A N 1
ATOM 731 C CA . GLU A 1 93 ? 0.353 1.931 15.226 1.00 98.31 93 GLU A CA 1
ATOM 732 C C . GLU A 1 93 ? -0.560 3.166 15.170 1.00 98.31 93 GLU A C 1
ATOM 734 O O . GLU A 1 93 ? -1.223 3.513 16.154 1.00 98.31 93 GLU A O 1
ATOM 739 N N . LYS A 1 94 ? -0.650 3.819 14.004 1.00 98.06 94 LYS A N 1
ATOM 740 C CA . LYS A 1 94 ? -1.583 4.940 13.794 1.00 98.06 94 LYS A CA 1
ATOM 741 C C . LYS A 1 94 ? -3.034 4.497 13.961 1.00 98.06 94 LYS A C 1
ATOM 743 O O . LYS A 1 94 ? -3.815 5.190 14.608 1.00 98.06 94 LYS A O 1
ATOM 748 N N . LEU A 1 95 ? -3.380 3.326 13.433 1.00 98.38 95 LEU A N 1
ATOM 749 C CA . LEU A 1 95 ? -4.722 2.768 13.511 1.00 98.38 95 LEU A CA 1
ATOM 750 C C . LEU A 1 95 ? -5.101 2.418 14.954 1.00 98.38 95 LEU A C 1
ATOM 752 O O . LEU A 1 95 ? -6.203 2.753 15.378 1.00 98.38 95 LEU A O 1
ATOM 756 N N . ARG A 1 96 ? -4.187 1.822 15.734 1.00 98.50 96 ARG A N 1
ATOM 757 C CA . ARG A 1 96 ? -4.387 1.590 17.178 1.00 98.50 96 ARG A CA 1
ATOM 758 C C . ARG A 1 96 ? -4.622 2.886 17.938 1.00 98.50 96 ARG A C 1
ATOM 760 O O . ARG A 1 96 ? -5.513 2.945 18.778 1.00 98.50 96 ARG A O 1
ATOM 767 N N . SER A 1 97 ? -3.854 3.924 17.619 1.00 98.25 97 SER A N 1
ATOM 768 C CA . SER A 1 97 ? -3.983 5.234 18.267 1.00 98.25 97 SER A CA 1
ATOM 769 C C . SER A 1 97 ? -5.324 5.908 17.952 1.00 98.25 97 SER A C 1
ATOM 771 O O . SER A 1 97 ? -5.867 6.616 18.793 1.00 98.25 97 SER A O 1
ATOM 773 N N . TYR A 1 98 ? -5.859 5.680 16.751 1.00 97.88 98 TYR A N 1
ATOM 774 C CA . TYR A 1 98 ? -7.121 6.250 16.281 1.00 97.88 98 TYR A CA 1
ATOM 775 C C . TYR A 1 98 ? -8.359 5.465 16.749 1.00 97.88 98 TYR A C 1
ATOM 777 O O . TYR A 1 98 ? -9.296 6.054 17.279 1.00 97.88 98 TYR A O 1
ATOM 785 N N . ALA A 1 99 ? -8.369 4.141 16.565 1.00 97.31 99 ALA A N 1
ATOM 786 C CA . ALA A 1 99 ? -9.544 3.288 16.773 1.00 97.31 99 ALA A CA 1
ATOM 787 C C . ALA A 1 99 ? -9.504 2.473 18.082 1.00 97.31 99 ALA A C 1
ATOM 789 O O . ALA A 1 99 ? -10.499 1.852 18.459 1.00 97.31 99 ALA A O 1
ATOM 790 N N . GLY A 1 100 ? -8.363 2.453 18.775 1.00 98.25 100 GLY A N 1
ATOM 791 C CA . GLY A 1 100 ? -8.103 1.572 19.911 1.00 98.25 100 GLY A CA 1
ATOM 792 C C . GLY A 1 100 ? -7.678 0.160 19.492 1.00 98.25 100 GLY A C 1
ATOM 793 O O . GLY A 1 100 ? -7.917 -0.286 18.371 1.00 98.25 100 GLY A O 1
ATOM 794 N N . GLU A 1 101 ? -7.055 -0.567 20.424 1.00 98.12 101 GLU A N 1
ATOM 795 C CA . GLU A 1 101 ? -6.448 -1.886 20.177 1.00 98.12 101 GLU A CA 1
ATOM 796 C C . GLU A 1 101 ? -7.423 -2.911 19.583 1.00 98.12 101 GLU A C 1
ATOM 798 O O . GLU A 1 101 ? -7.126 -3.545 18.572 1.00 98.12 101 GLU A O 1
ATOM 803 N N . ALA A 1 102 ? -8.607 -3.060 20.187 1.00 98.38 102 ALA A N 1
ATOM 804 C CA . ALA A 1 102 ? -9.571 -4.081 19.781 1.00 98.38 102 ALA A CA 1
ATOM 805 C C . ALA A 1 102 ? -10.095 -3.850 18.355 1.00 98.38 102 ALA A C 1
ATOM 807 O O . ALA A 1 102 ? -10.150 -4.784 17.555 1.00 98.38 102 ALA A O 1
ATOM 808 N N . MET A 1 103 ? -10.444 -2.604 18.024 1.00 98.06 103 MET A N 1
ATOM 809 C CA . MET A 1 103 ? -10.957 -2.268 16.698 1.00 98.06 103 MET A CA 1
ATOM 810 C C . MET A 1 103 ? -9.848 -2.306 15.645 1.00 98.06 103 MET A C 1
ATOM 812 O O . MET A 1 103 ? -10.061 -2.840 14.561 1.00 98.06 103 MET A O 1
ATOM 816 N N . ALA A 1 104 ? -8.648 -1.810 15.962 1.00 98.31 104 ALA A N 1
ATOM 817 C CA . ALA A 1 104 ? -7.509 -1.893 15.053 1.00 98.31 104 ALA A CA 1
ATOM 818 C C . ALA A 1 104 ? -7.160 -3.352 14.719 1.00 98.31 104 ALA A C 1
ATOM 820 O O . ALA A 1 104 ? -6.961 -3.683 13.552 1.00 98.31 104 ALA A O 1
ATOM 821 N N . ALA A 1 105 ? -7.150 -4.242 15.718 1.00 98.31 105 ALA A N 1
ATOM 822 C CA . ALA A 1 105 ? -6.937 -5.669 15.501 1.00 98.31 105 ALA A CA 1
ATOM 823 C C . ALA A 1 105 ? -8.031 -6.287 14.618 1.00 98.31 105 ALA A C 1
ATOM 825 O O . ALA A 1 105 ? -7.716 -7.066 13.724 1.00 98.31 105 ALA A O 1
ATOM 826 N N . HIS A 1 106 ? -9.297 -5.918 14.831 1.00 98.31 106 HIS A N 1
ATOM 827 C CA . HIS A 1 106 ? -10.401 -6.380 13.992 1.00 98.31 106 HIS A CA 1
ATOM 828 C C . HIS A 1 106 ? -10.239 -5.934 12.531 1.00 98.31 106 HIS A C 1
ATOM 830 O O . HIS A 1 106 ? -10.301 -6.774 11.639 1.00 98.31 106 HIS A O 1
ATOM 836 N N . ILE A 1 107 ? -9.946 -4.650 12.291 1.00 97.88 107 ILE A N 1
ATOM 837 C CA . ILE A 1 107 ? -9.723 -4.109 10.940 1.00 97.88 107 ILE A CA 1
ATOM 838 C C . ILE A 1 107 ? -8.587 -4.857 10.237 1.00 97.88 107 ILE A C 1
ATOM 840 O O . ILE A 1 107 ? -8.741 -5.253 9.089 1.00 97.88 107 ILE A O 1
ATOM 844 N N . VAL A 1 108 ? -7.455 -5.072 10.915 1.00 97.75 108 VAL A N 1
ATOM 845 C CA . VAL A 1 108 ? -6.306 -5.780 10.331 1.00 97.75 108 VAL A CA 1
ATOM 846 C C . VAL A 1 108 ? -6.625 -7.254 10.060 1.00 97.75 108 VAL A C 1
ATOM 848 O O . VAL A 1 108 ? -6.289 -7.758 8.995 1.00 97.75 108 VAL A O 1
ATOM 851 N N . ASN A 1 109 ? -7.269 -7.954 10.993 1.00 97.94 109 ASN A N 1
ATOM 852 C CA . ASN A 1 109 ? -7.508 -9.394 10.858 1.00 97.94 109 ASN A CA 1
ATOM 853 C C . ASN A 1 109 ? -8.556 -9.735 9.791 1.00 97.94 109 ASN A C 1
ATOM 855 O O . ASN A 1 109 ? -8.427 -10.762 9.131 1.00 97.94 109 ASN A O 1
ATOM 859 N N . GLU A 1 110 ? -9.563 -8.881 9.612 1.00 97.12 110 GLU A N 1
ATOM 860 C CA . GLU A 1 110 ? -10.641 -9.093 8.639 1.00 97.12 110 GLU A CA 1
ATOM 861 C C . GLU A 1 110 ? -10.367 -8.419 7.281 1.00 97.12 110 GLU A C 1
ATOM 863 O O . GLU A 1 110 ? -11.182 -8.505 6.360 1.00 97.12 110 GLU A O 1
ATOM 868 N N . ALA A 1 111 ? -9.229 -7.733 7.130 1.00 96.81 111 ALA A N 1
ATOM 869 C CA . ALA A 1 111 ? -8.874 -7.068 5.884 1.00 96.81 111 ALA A CA 1
ATOM 870 C C . ALA A 1 111 ? -8.599 -8.063 4.745 1.00 96.81 111 ALA A C 1
ATOM 872 O O . ALA A 1 111 ? -8.016 -9.135 4.920 1.00 96.81 111 ALA A O 1
ATOM 873 N N . VAL A 1 112 ? -8.932 -7.642 3.524 1.00 96.62 112 VAL A N 1
ATOM 874 C CA . VAL A 1 112 ? -8.505 -8.323 2.299 1.00 96.62 112 VAL A CA 1
ATOM 875 C C . VAL A 1 112 ? -7.152 -7.771 1.863 1.00 96.62 112 VAL A C 1
ATOM 877 O O . VAL A 1 112 ? -7.013 -6.585 1.567 1.00 96.62 112 VAL A O 1
ATOM 880 N N . TYR A 1 113 ? -6.158 -8.652 1.765 1.00 96.06 113 TYR A N 1
ATOM 881 C CA . TYR A 1 113 ? -4.808 -8.301 1.332 1.00 96.06 113 TYR A CA 1
ATOM 882 C C . TYR A 1 113 ? -4.598 -8.629 -0.144 1.00 96.06 113 TYR A C 1
ATOM 884 O O . TYR A 1 113 ? -4.737 -9.775 -0.568 1.00 96.06 113 TYR A O 1
ATOM 892 N N . VAL A 1 114 ? -4.203 -7.623 -0.925 1.00 95.00 114 VAL A N 1
ATOM 893 C CA . VAL A 1 114 ? -3.830 -7.783 -2.335 1.00 95.00 114 VAL A CA 1
ATOM 894 C C . VAL A 1 114 ? -2.348 -7.468 -2.485 1.00 95.00 114 VAL A C 1
ATOM 896 O O . VAL A 1 114 ? -1.925 -6.336 -2.263 1.00 95.00 114 VAL A O 1
ATOM 899 N N . VAL A 1 115 ? -1.559 -8.467 -2.883 1.00 93.88 115 VAL A N 1
ATOM 900 C CA . VAL A 1 115 ? -0.115 -8.329 -3.116 1.00 93.88 115 VAL A CA 1
ATOM 901 C C . VAL A 1 115 ? 0.185 -8.696 -4.564 1.00 93.88 115 VAL A C 1
ATOM 903 O O . VAL A 1 115 ? -0.141 -9.792 -5.013 1.00 93.88 115 VAL A O 1
ATOM 906 N N . ASN A 1 116 ? 0.811 -7.777 -5.296 1.00 91.19 116 ASN A N 1
ATOM 907 C CA . ASN A 1 116 ? 1.275 -7.998 -6.661 1.00 91.19 116 ASN A CA 1
ATOM 908 C C . ASN A 1 116 ? 2.741 -7.569 -6.765 1.00 91.19 116 ASN A C 1
ATOM 910 O O . ASN A 1 116 ? 3.046 -6.386 -6.640 1.00 91.19 116 ASN A O 1
ATOM 914 N N . ILE A 1 117 ? 3.634 -8.535 -6.971 1.00 92.06 117 ILE A N 1
ATOM 915 C CA . ILE A 1 117 ? 5.084 -8.334 -7.009 1.00 92.06 117 ILE A CA 1
ATOM 916 C C . ILE A 1 117 ? 5.754 -9.414 -7.870 1.00 92.06 117 ILE A C 1
ATOM 918 O O . ILE A 1 117 ? 5.172 -10.470 -8.106 1.00 92.06 117 ILE A O 1
ATOM 922 N N . GLY A 1 118 ? 6.976 -9.159 -8.348 1.00 89.06 118 GLY A N 1
ATOM 923 C CA . GLY A 1 118 ? 7.786 -10.121 -9.109 1.00 89.06 118 GLY A CA 1
ATOM 924 C C . GLY A 1 118 ? 7.893 -9.821 -10.606 1.00 89.06 118 GLY A C 1
ATOM 925 O O . GLY A 1 118 ? 8.904 -10.141 -11.229 1.00 89.06 118 GLY A O 1
ATOM 926 N N . THR A 1 119 ? 6.904 -9.142 -11.195 1.00 90.12 119 THR A N 1
ATOM 927 C CA . THR A 1 119 ? 6.935 -8.770 -12.624 1.00 90.12 119 THR A CA 1
ATOM 928 C C . THR A 1 119 ? 8.152 -7.904 -12.963 1.00 90.12 119 THR A C 1
ATOM 930 O O . THR A 1 119 ? 8.796 -8.119 -13.990 1.00 90.12 119 THR A O 1
ATOM 933 N N . ASN A 1 120 ? 8.508 -6.968 -12.080 1.00 90.06 120 ASN A N 1
ATOM 934 C CA . ASN A 1 120 ? 9.644 -6.067 -12.283 1.00 90.06 120 ASN A CA 1
ATOM 935 C C . ASN A 1 120 ? 10.983 -6.794 -12.101 1.00 90.06 120 ASN A C 1
ATOM 937 O O . ASN A 1 120 ? 11.904 -6.574 -12.885 1.00 90.06 120 ASN A O 1
ATOM 941 N N . ASP A 1 121 ? 11.078 -7.725 -11.145 1.00 87.56 121 ASP A N 1
ATOM 942 C CA . ASP A 1 121 ? 12.262 -8.576 -10.975 1.00 87.56 121 ASP A CA 1
ATOM 943 C C . ASP A 1 121 ? 12.513 -9.422 -12.221 1.00 87.56 121 ASP A C 1
ATOM 945 O O . ASP A 1 121 ? 13.642 -9.517 -12.701 1.00 87.56 121 ASP A O 1
ATOM 949 N N . PHE A 1 122 ? 11.448 -9.987 -12.800 1.00 87.38 122 PHE A N 1
ATOM 950 C CA . PHE A 1 122 ? 11.545 -10.710 -14.060 1.00 87.38 122 PHE A CA 1
ATOM 951 C C . PHE A 1 122 ? 12.023 -9.799 -15.193 1.00 87.38 122 PHE A C 1
ATOM 953 O O . PHE A 1 122 ? 12.916 -10.182 -15.947 1.00 87.38 122 PHE A O 1
ATOM 960 N N . GLN A 1 123 ? 11.475 -8.586 -15.309 1.00 83.62 123 GLN A N 1
ATOM 961 C CA . GLN A 1 123 ? 11.902 -7.633 -16.332 1.00 83.62 123 GLN A CA 1
ATOM 962 C C . GLN A 1 123 ? 13.381 -7.263 -16.191 1.00 83.62 123 GLN A C 1
ATOM 964 O O . GLN A 1 123 ? 14.126 -7.327 -17.170 1.00 83.62 123 GLN A O 1
ATOM 969 N N . VAL A 1 124 ? 13.821 -6.920 -14.981 1.00 82.44 124 VAL A N 1
ATOM 970 C CA . VAL A 1 124 ? 15.212 -6.565 -14.694 1.00 82.44 124 VAL A CA 1
ATOM 971 C C . VAL A 1 124 ? 16.137 -7.753 -14.962 1.00 82.44 124 VAL A C 1
ATOM 973 O O . VAL A 1 124 ? 17.125 -7.615 -15.683 1.00 82.44 124 VAL A O 1
ATOM 976 N N . ASN A 1 125 ? 15.808 -8.941 -14.458 1.00 80.38 125 ASN A N 1
ATOM 977 C CA . ASN A 1 125 ? 16.627 -10.135 -14.648 1.00 80.38 125 ASN A CA 1
ATOM 978 C C . ASN A 1 125 ? 16.720 -10.524 -16.133 1.00 80.38 125 ASN A C 1
ATOM 980 O O . ASN A 1 125 ? 17.809 -10.593 -16.709 1.00 80.38 125 ASN A O 1
ATOM 984 N N . TYR A 1 126 ? 15.577 -10.684 -16.794 1.00 74.94 126 TYR A N 1
ATOM 985 C CA . TYR A 1 126 ? 15.521 -11.166 -18.168 1.00 74.94 126 TYR A CA 1
ATOM 986 C C . TYR A 1 126 ? 16.072 -10.148 -19.181 1.00 74.94 126 TYR A C 1
ATOM 988 O O . TYR A 1 126 ? 16.851 -10.501 -20.075 1.00 74.94 126 TYR A O 1
ATOM 996 N N . PHE A 1 127 ? 15.710 -8.867 -19.062 1.00 69.62 127 PHE A N 1
ATOM 997 C CA . PHE A 1 127 ? 16.083 -7.864 -20.064 1.00 69.62 127 PHE A CA 1
ATOM 998 C C . PHE A 1 127 ? 17.414 -7.157 -19.785 1.00 69.62 127 PHE A C 1
ATOM 1000 O O . PHE A 1 127 ? 18.117 -6.809 -20.741 1.00 69.62 127 PHE A O 1
ATOM 1007 N N . SER A 1 128 ? 17.792 -6.957 -18.521 1.00 69.31 128 SER A N 1
ATOM 1008 C CA . SER A 1 128 ? 19.035 -6.250 -18.179 1.00 69.31 128 SER A CA 1
ATOM 1009 C C . SER A 1 128 ? 20.215 -7.200 -18.007 1.00 69.31 128 SER A C 1
ATOM 1011 O O . SER A 1 128 ? 21.306 -6.900 -18.498 1.00 69.31 128 SER A O 1
ATOM 1013 N N . TYR A 1 129 ? 20.008 -8.354 -17.362 1.00 66.25 129 TYR A N 1
ATOM 1014 C CA . TYR A 1 129 ? 21.095 -9.283 -17.041 1.00 66.25 129 TYR A CA 1
ATOM 1015 C C . TYR A 1 129 ? 21.227 -10.438 -18.039 1.00 66.25 129 TYR A C 1
ATOM 1017 O O . TYR A 1 129 ? 22.324 -10.662 -18.545 1.00 66.25 129 TYR A O 1
ATOM 1025 N N . VAL A 1 130 ? 20.136 -11.137 -18.369 1.00 62.84 130 VAL A N 1
ATOM 1026 C CA . VAL A 1 130 ? 20.188 -12.333 -19.233 1.00 62.84 130 VAL A CA 1
ATOM 1027 C C . VAL A 1 130 ? 20.381 -11.969 -20.702 1.00 62.84 130 VAL A C 1
ATOM 1029 O O . VAL A 1 130 ? 21.249 -12.521 -21.373 1.00 62.84 130 VAL A O 1
ATOM 1032 N N . THR A 1 131 ? 19.586 -11.036 -21.225 1.00 64.50 131 THR A N 1
ATOM 1033 C CA . THR A 1 131 ? 19.654 -10.675 -22.653 1.00 64.50 131 THR A CA 1
ATOM 1034 C C . THR A 1 131 ? 20.549 -9.472 -22.937 1.00 64.50 131 THR A C 1
ATOM 1036 O O . THR A 1 131 ? 20.844 -9.202 -24.100 1.00 64.50 131 THR A O 1
ATOM 1039 N N . GLY A 1 132 ? 20.968 -8.724 -21.906 1.00 61.25 132 GLY A N 1
ATOM 1040 C CA . GLY A 1 132 ? 21.799 -7.523 -22.044 1.00 61.25 132 GLY A CA 1
ATOM 1041 C C . GLY A 1 132 ? 21.188 -6.420 -22.918 1.00 61.25 132 GLY A C 1
ATOM 1042 O O . GLY A 1 132 ? 21.890 -5.479 -23.284 1.00 61.25 132 GLY A O 1
ATOM 1043 N N . ARG A 1 133 ? 19.896 -6.503 -23.265 1.00 58.22 133 ARG A N 1
ATOM 1044 C CA . ARG A 1 133 ? 19.245 -5.606 -24.235 1.00 58.22 133 ARG A CA 1
ATOM 1045 C C . ARG A 1 133 ? 19.240 -4.147 -23.780 1.00 58.22 133 ARG A C 1
ATOM 1047 O O . ARG A 1 133 ? 19.317 -3.257 -24.621 1.00 58.22 133 ARG A O 1
ATOM 1054 N N . TRP A 1 134 ? 19.241 -3.903 -22.471 1.00 51.97 134 TRP A N 1
ATOM 1055 C CA . TRP A 1 134 ? 19.330 -2.554 -21.901 1.00 51.97 134 TRP A CA 1
ATOM 1056 C C . TRP A 1 134 ? 20.762 -2.018 -21.740 1.00 51.97 134 TRP A C 1
ATOM 1058 O O . TRP A 1 134 ? 20.928 -0.817 -21.543 1.00 51.97 134 TRP A O 1
ATOM 1068 N N . ARG A 1 135 ? 21.816 -2.839 -21.908 1.00 54.25 135 ARG A N 1
ATOM 1069 C CA . ARG A 1 135 ? 23.213 -2.341 -21.899 1.00 54.25 135 ARG A CA 1
ATOM 1070 C C . ARG A 1 135 ? 23.530 -1.412 -23.076 1.00 54.25 135 ARG A C 1
ATOM 1072 O O . ARG A 1 135 ? 24.507 -0.677 -23.005 1.00 54.25 135 ARG A O 1
ATOM 1079 N N . GLY A 1 136 ? 22.733 -1.448 -24.146 1.00 49.31 136 GLY A N 1
ATOM 1080 C CA . GLY A 1 136 ? 22.922 -0.613 -25.337 1.00 49.31 136 GLY A CA 1
ATOM 1081 C C . GLY A 1 136 ? 22.190 0.734 -25.322 1.00 49.31 136 GLY A C 1
ATOM 1082 O O . GLY A 1 136 ? 22.382 1.514 -26.248 1.00 49.31 136 GLY A O 1
ATOM 1083 N N . GLN A 1 137 ? 21.345 1.018 -24.322 1.00 46.22 137 GLN A N 1
ATOM 1084 C CA . GLN A 1 137 ? 20.552 2.261 -24.267 1.00 46.22 137 GLN A CA 1
ATOM 1085 C C . GLN A 1 137 ? 21.044 3.267 -23.216 1.00 46.22 137 GLN A C 1
ATOM 1087 O O . GLN A 1 137 ? 20.671 4.434 -23.266 1.00 46.22 137 GLN A O 1
ATOM 1092 N N . SER A 1 138 ? 21.931 2.864 -22.305 1.00 45.59 138 SER A N 1
ATOM 1093 C CA . SER A 1 138 ? 22.495 3.733 -21.262 1.00 45.59 138 SER A CA 1
ATOM 1094 C C . SER A 1 138 ? 23.704 4.571 -21.710 1.00 45.59 138 SER A C 1
ATOM 1096 O O . SER A 1 138 ? 24.258 5.320 -20.909 1.00 45.59 138 SER A O 1
ATOM 1098 N N . THR A 1 139 ? 24.111 4.519 -22.985 1.00 43.25 139 THR A N 1
ATOM 1099 C CA . THR A 1 139 ? 25.254 5.303 -23.493 1.00 43.25 139 THR A CA 1
ATOM 1100 C C . THR A 1 139 ? 24.902 6.690 -24.038 1.00 43.25 139 THR A C 1
ATOM 1102 O O . THR A 1 139 ? 25.804 7.373 -24.514 1.00 43.25 139 THR A O 1
ATOM 1105 N N . SER A 1 140 ? 23.649 7.162 -23.974 1.00 42.78 140 SER A N 1
ATOM 1106 C CA . SER A 1 140 ? 23.311 8.517 -24.458 1.00 42.78 140 SER A CA 1
ATOM 1107 C C . SER A 1 140 ? 23.300 9.614 -23.386 1.00 42.78 140 SER A C 1
ATOM 1109 O O . SER A 1 140 ? 22.925 10.742 -23.694 1.00 42.78 140 SER A O 1
ATOM 1111 N N . SER A 1 141 ? 23.723 9.345 -22.146 1.00 44.75 141 SER A N 1
ATOM 1112 C CA . SER A 1 141 ? 23.866 10.404 -21.135 1.00 44.75 141 SER A CA 1
ATOM 1113 C C . SER A 1 141 ? 24.944 10.102 -20.087 1.00 44.75 141 SER A C 1
ATOM 1115 O O . SER A 1 141 ? 24.646 9.865 -18.919 1.00 44.75 141 SER A O 1
ATOM 1117 N N . ALA A 1 142 ? 26.213 10.145 -20.492 1.00 35.44 142 ALA A N 1
ATOM 1118 C CA . ALA A 1 142 ? 27.329 10.381 -19.575 1.00 35.44 142 ALA A CA 1
ATOM 1119 C C . ALA A 1 142 ? 28.420 11.187 -20.308 1.00 35.44 142 ALA A C 1
ATOM 1121 O O . ALA A 1 142 ? 28.713 10.881 -21.468 1.00 35.44 142 ALA A O 1
ATOM 1122 N N . PRO A 1 143 ? 28.994 12.240 -19.695 1.00 36.75 143 PRO A N 1
ATOM 1123 C CA . PRO A 1 143 ? 29.939 13.118 -20.369 1.00 36.75 143 PRO A CA 1
ATOM 1124 C C . PRO A 1 143 ? 31.268 12.394 -20.602 1.00 36.75 143 PRO A C 1
ATOM 1126 O O . PRO A 1 143 ? 31.748 11.638 -19.759 1.00 36.75 143 PRO A O 1
ATOM 1129 N N . ALA A 1 144 ? 31.858 12.636 -21.771 1.00 42.56 144 ALA A N 1
ATOM 1130 C CA . ALA A 1 144 ? 33.127 12.063 -22.187 1.00 42.56 144 ALA A CA 1
ATOM 1131 C C . ALA A 1 144 ? 34.256 12.434 -21.209 1.00 42.56 144 ALA A C 1
ATOM 1133 O O . ALA A 1 144 ? 34.691 13.583 -21.161 1.00 42.56 144 ALA A O 1
ATOM 1134 N N . ALA A 1 145 ? 34.774 11.447 -20.476 1.00 35.69 145 ALA A N 1
ATOM 1135 C CA . ALA A 1 145 ? 36.001 11.571 -19.698 1.00 35.69 145 ALA A CA 1
ATOM 1136 C C . ALA A 1 145 ? 36.953 10.408 -20.026 1.00 35.69 145 ALA A C 1
ATOM 1138 O O . ALA A 1 145 ? 36.826 9.296 -19.529 1.00 35.69 145 ALA A O 1
ATOM 1139 N N . ALA A 1 146 ? 37.870 10.716 -20.945 1.00 42.38 146 ALA A N 1
ATOM 1140 C CA . ALA A 1 146 ? 39.230 10.207 -21.112 1.00 42.38 146 ALA A CA 1
ATOM 1141 C C . ALA A 1 146 ? 39.595 8.816 -20.542 1.00 42.38 146 ALA A C 1
ATOM 1143 O O . ALA A 1 146 ? 39.959 8.687 -19.377 1.00 42.38 146 ALA A O 1
ATOM 1144 N N . LEU A 1 147 ? 39.753 7.833 -21.436 1.00 34.09 147 LEU A N 1
ATOM 1145 C CA . LEU A 1 147 ? 40.815 6.830 -21.305 1.00 34.09 147 LEU A CA 1
ATOM 1146 C C . LEU A 1 147 ? 41.796 6.995 -22.472 1.00 34.09 147 LEU A C 1
ATOM 1148 O O . LEU A 1 147 ? 41.530 6.584 -23.600 1.00 34.09 147 LEU A O 1
ATOM 1152 N N . ARG A 1 148 ? 42.945 7.624 -22.200 1.00 36.44 148 ARG A N 1
ATOM 1153 C CA . ARG A 1 148 ? 44.121 7.531 -23.071 1.00 36.44 148 ARG A CA 1
ATOM 1154 C C . ARG A 1 148 ? 44.727 6.139 -22.894 1.00 36.44 148 ARG A C 1
ATOM 1156 O O . ARG A 1 148 ? 45.083 5.746 -21.789 1.00 36.44 148 ARG A O 1
ATOM 1163 N N . SER A 1 149 ? 44.838 5.414 -23.999 1.00 39.19 149 SER A N 1
ATOM 1164 C CA . SER A 1 149 ? 45.564 4.152 -24.133 1.00 39.19 149 SER A CA 1
ATOM 1165 C C . SER A 1 149 ? 47.061 4.321 -23.835 1.00 39.19 149 SER A C 1
ATOM 1167 O O . SER A 1 149 ? 47.658 5.252 -24.385 1.00 39.19 149 SER A O 1
ATOM 1169 N N . PRO A 1 150 ? 47.721 3.409 -23.099 1.00 44.19 150 PRO A N 1
ATOM 1170 C CA . PRO A 1 150 ? 49.160 3.255 -23.197 1.00 44.19 150 PRO A CA 1
ATOM 1171 C C . PRO A 1 150 ? 49.481 2.390 -24.419 1.00 44.19 150 PRO A C 1
ATOM 1173 O O . PRO A 1 150 ? 49.101 1.225 -24.528 1.00 44.19 150 PRO A O 1
ATOM 1176 N N . THR A 1 151 ? 50.163 3.020 -25.363 1.00 48.06 151 THR A N 1
ATOM 1177 C CA . THR A 1 151 ? 50.826 2.439 -26.526 1.00 48.06 151 THR A CA 1
ATOM 1178 C C . THR A 1 151 ? 51.700 1.241 -26.149 1.00 48.06 151 THR A C 1
ATOM 1180 O O . 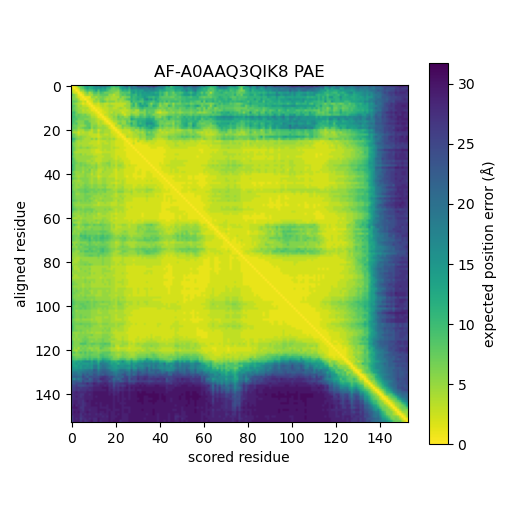THR A 1 151 ? 52.515 1.323 -25.235 1.00 48.06 151 THR A O 1
ATOM 1183 N N . ARG A 1 152 ? 51.578 0.157 -26.926 1.00 39.03 152 ARG A N 1
ATOM 1184 C CA . ARG A 1 152 ? 52.595 -0.897 -27.053 1.00 39.03 152 ARG A CA 1
ATOM 1185 C C . ARG A 1 152 ? 53.947 -0.290 -27.448 1.00 39.03 152 ARG A C 1
ATOM 1187 O O . ARG A 1 152 ? 54.006 0.392 -28.473 1.00 39.03 152 ARG A O 1
ATOM 1194 N N . ARG A 1 153 ? 55.007 -0.651 -26.728 1.00 46.44 153 ARG A N 1
ATOM 1195 C CA . ARG A 1 153 ? 56.274 -1.184 -27.255 1.00 46.44 153 ARG A CA 1
ATOM 1196 C C . ARG A 1 153 ? 56.990 -1.940 -26.149 1.00 46.44 153 ARG A C 1
ATOM 1198 O O . ARG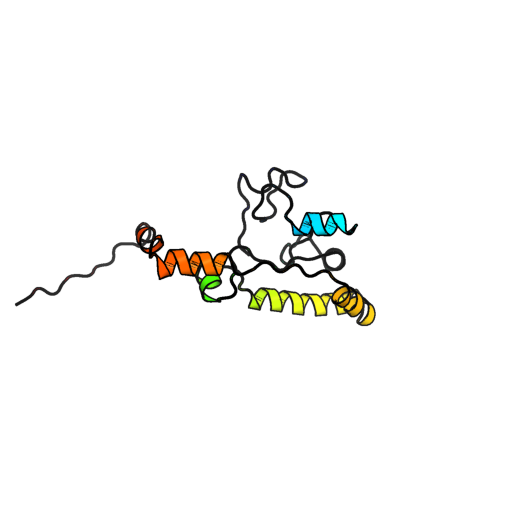 A 1 153 ? 56.963 -1.434 -25.009 1.00 46.44 153 ARG A O 1
#